Protein AF-A0A455U4N1-F1 (afdb_monomer_lite)

InterPro domains:
  IPR018389 TRAP transporter solute receptor DctP [PF03480] (9-144)
  IPR018389 TRAP transporter solute receptor DctP [PTHR33376] (8-146)
  IPR038404 TRAP transporter solute receptor DctP superfamily [G3DSA:3.40.190.170] (1-160)

Secondary structure (DSSP, 8-state):
--S--SHHHHHHHHHHHHHSEEEEEEEEE-PPPSEEESS---SSSTTTT-EEE--HHHHHHHHHTT-EEE---HHHHHHHHHTTS-SEE--S-HHHHGGGTHHHH-SEEE-S-SS-SSEEEEEEEEHHHHHHS-HHHHHHHHHHHHHHHHHHHHHHHHHHHHHHHHHHHHHHHTT-

Sequence (176 aa):
MDVRRGGVELYEEYRRDVFDVVAFPCAILGTEIFLHSNKRVETLEDFQGLRLRTSGAWSELASRLGASTVVMAGGDIYSALERGVIDAAEWGSPEMNQPTGFQEVAQYVILPGVHQSGGFLECQVNEDTWNELSEDDQDMLRLAGKLSVFETWLASSLLTWMLIRHCLMALTRSSI

pLDDT: mean 88.4, std 15.6, range [35.28, 98.69]

Organism: NCBI:txid115553

Radius of gyration: 19.68 Å; chains: 1; bounding box: 49×38×63 Å

Foldseek 3Di:
DPPPPCPQVVVQVVCCVPPQKGKGFAAKFAFWFQKLFQFDDDDLVSLAQAQEEDDDPVQVVSVVSHYNYDYDDLLCVQVCLQVVVGGIYTDGHPVVCVVSCSVVSGPDGHDDNPVPRMDTDMDIDRNVRLVPDDPVVNVVVNVNRVVNHVVNVVVNVVVVVVVVVVVVVVVVVVPD

Structure (mmCIF, N/CA/C/O backbone):
data_AF-A0A455U4N1-F1
#
_entry.id   AF-A0A455U4N1-F1
#
loop_
_atom_site.group_PDB
_atom_site.id
_atom_site.type_symbol
_atom_site.label_atom_id
_atom_site.label_alt_id
_atom_site.label_comp_id
_atom_site.label_asym_id
_atom_site.label_entity_id
_atom_site.label_seq_id
_atom_site.pdbx_PDB_ins_code
_atom_site.Cartn_x
_atom_site.Cartn_y
_atom_site.Cartn_z
_atom_site.occupancy
_atom_site.B_iso_or_equiv
_atom_site.auth_seq_id
_atom_site.auth_comp_id
_atom_site.auth_asym_id
_atom_site.auth_atom_id
_atom_site.pdbx_PDB_model_num
ATOM 1 N N . MET A 1 1 ? 28.344 -10.662 2.117 1.00 35.28 1 MET A N 1
ATOM 2 C CA . MET A 1 1 ? 26.962 -10.972 1.702 1.00 35.28 1 MET A CA 1
ATOM 3 C C . MET A 1 1 ? 26.501 -9.819 0.841 1.00 35.28 1 MET A C 1
ATOM 5 O O . MET A 1 1 ? 26.383 -8.721 1.365 1.00 35.28 1 MET A O 1
ATOM 9 N N . ASP A 1 2 ? 26.356 -10.045 -0.462 1.00 36.75 2 ASP A N 1
ATOM 10 C CA . ASP A 1 2 ? 25.786 -9.053 -1.371 1.00 36.75 2 ASP A CA 1
ATOM 11 C C . ASP A 1 2 ? 24.287 -8.922 -1.067 1.00 36.75 2 ASP A C 1
ATOM 13 O O . ASP A 1 2 ? 23.560 -9.917 -1.006 1.00 36.75 2 ASP A O 1
ATOM 17 N N . VAL A 1 3 ? 23.857 -7.705 -0.757 1.00 44.94 3 VAL A N 1
ATOM 18 C CA . VAL A 1 3 ? 22.491 -7.375 -0.327 1.00 44.94 3 VAL A CA 1
ATOM 19 C C . VAL A 1 3 ? 21.557 -7.154 -1.526 1.00 44.94 3 VAL A C 1
ATOM 21 O O . VAL A 1 3 ? 20.363 -6.949 -1.338 1.00 44.94 3 VAL A O 1
ATOM 24 N N . ARG A 1 4 ? 22.067 -7.246 -2.763 1.00 54.16 4 ARG A N 1
ATOM 25 C CA . ARG A 1 4 ? 21.291 -7.153 -4.010 1.00 54.16 4 ARG A CA 1
ATOM 26 C C . ARG A 1 4 ? 20.824 -8.541 -4.454 1.00 54.16 4 ARG A C 1
ATOM 28 O O . ARG A 1 4 ? 21.372 -9.134 -5.373 1.00 54.16 4 ARG A O 1
ATOM 35 N N . ARG A 1 5 ? 19.831 -9.111 -3.772 1.00 58.84 5 ARG A N 1
ATOM 36 C CA . ARG A 1 5 ? 19.331 -10.474 -4.056 1.00 58.84 5 ARG A CA 1
ATOM 37 C C . ARG A 1 5 ? 18.374 -10.573 -5.260 1.00 58.84 5 ARG A C 1
ATOM 39 O O . ARG A 1 5 ? 17.453 -11.378 -5.220 1.00 58.84 5 ARG A O 1
ATOM 46 N N . GLY A 1 6 ? 18.565 -9.773 -6.308 1.00 86.00 6 GLY A N 1
ATOM 47 C CA . GLY A 1 6 ? 17.824 -9.943 -7.567 1.00 86.00 6 GLY A CA 1
ATOM 48 C C . GLY A 1 6 ? 16.330 -9.579 -7.524 1.00 86.00 6 GLY A C 1
ATOM 49 O O . GLY A 1 6 ? 15.586 -9.952 -8.421 1.00 86.00 6 GLY A O 1
ATOM 50 N N . GLY A 1 7 ? 15.846 -8.938 -6.452 1.00 88.56 7 GLY A N 1
ATOM 51 C CA . GLY A 1 7 ? 14.406 -8.730 -6.250 1.00 88.56 7 GLY A CA 1
ATOM 52 C C . GLY A 1 7 ? 13.769 -7.778 -7.263 1.00 88.56 7 GLY A C 1
ATOM 53 O O . GLY A 1 7 ? 12.608 -7.962 -7.607 1.00 88.56 7 GLY A O 1
ATOM 54 N N . VAL A 1 8 ? 14.521 -6.789 -7.754 1.00 89.00 8 VAL A N 1
ATOM 55 C CA . VAL A 1 8 ? 14.042 -5.871 -8.801 1.00 89.00 8 VAL A CA 1
ATOM 56 C C . VAL A 1 8 ? 13.955 -6.606 -10.132 1.00 89.00 8 VAL A C 1
ATOM 58 O O . VAL A 1 8 ? 12.979 -6.448 -10.849 1.00 89.00 8 VAL A O 1
ATOM 61 N N . GLU A 1 9 ? 14.945 -7.443 -10.423 1.00 91.25 9 GLU A N 1
ATOM 62 C CA . GLU A 1 9 ? 15.049 -8.225 -11.648 1.00 91.25 9 GLU A CA 1
ATOM 63 C C . GLU A 1 9 ? 13.937 -9.278 -11.725 1.00 91.25 9 GLU A C 1
ATOM 65 O O . GLU A 1 9 ? 13.222 -9.331 -12.717 1.00 91.25 9 GLU A O 1
ATOM 70 N N . LEU A 1 10 ? 13.721 -10.040 -10.645 1.00 93.56 10 LEU A N 1
ATOM 71 C CA . LEU A 1 10 ? 12.623 -11.012 -10.542 1.00 93.56 10 LEU A CA 1
ATOM 72 C C . LEU A 1 10 ? 11.248 -10.344 -10.640 1.00 93.56 10 LEU A C 1
ATOM 74 O O . LEU A 1 10 ? 10.308 -10.916 -11.189 1.00 93.56 10 LEU A O 1
ATOM 78 N N . TYR A 1 11 ? 11.111 -9.147 -10.066 1.00 93.00 11 TYR A N 1
ATOM 79 C CA . TYR A 1 11 ? 9.864 -8.401 -10.144 1.00 93.00 11 TYR A CA 1
ATOM 80 C C . TYR A 1 11 ? 9.610 -7.899 -11.562 1.00 93.00 11 TYR A C 1
ATOM 82 O O . TYR A 1 11 ? 8.513 -8.079 -12.074 1.00 93.00 11 TYR A O 1
ATOM 90 N N . GLU A 1 12 ? 10.615 -7.319 -12.216 1.00 94.81 12 GLU A N 1
ATOM 91 C CA . GLU A 1 12 ? 10.502 -6.880 -13.604 1.00 94.81 12 GLU A CA 1
ATOM 92 C C . GLU A 1 12 ? 10.188 -8.052 -14.542 1.00 94.81 12 GLU A C 1
ATOM 94 O O . GLU A 1 12 ? 9.289 -7.922 -15.365 1.00 94.81 12 GLU A O 1
ATOM 99 N N . GLU A 1 13 ? 10.861 -9.196 -14.378 1.00 95.19 13 GLU A N 1
ATOM 100 C CA . GLU A 1 13 ? 10.581 -10.433 -15.123 1.00 95.19 13 GLU A CA 1
ATOM 101 C C . GLU A 1 13 ? 9.109 -10.839 -14.976 1.00 95.19 13 GLU A C 1
ATOM 103 O O . GLU A 1 13 ? 8.399 -10.960 -15.969 1.00 95.19 13 GLU A O 1
ATOM 108 N N . TYR A 1 14 ? 8.601 -10.915 -13.741 1.00 95.88 14 TYR A N 1
ATOM 109 C CA . TYR A 1 14 ? 7.185 -11.195 -13.490 1.00 95.88 14 TYR A CA 1
ATOM 110 C C . TYR A 1 14 ? 6.244 -10.172 -14.149 1.00 95.88 14 TYR A C 1
ATOM 112 O O . TYR A 1 14 ? 5.179 -10.534 -14.652 1.00 95.88 14 TYR A O 1
ATOM 120 N N . ARG A 1 15 ? 6.594 -8.880 -14.122 1.00 97.00 15 ARG A N 1
ATOM 121 C CA . ARG A 1 15 ? 5.741 -7.818 -14.677 1.00 97.00 15 ARG A CA 1
ATOM 122 C C . ARG A 1 15 ? 5.721 -7.843 -16.206 1.00 97.00 15 ARG A C 1
ATOM 124 O O . ARG A 1 15 ? 4.646 -7.630 -16.765 1.00 97.00 15 ARG A O 1
ATOM 131 N N . ARG A 1 16 ? 6.834 -8.193 -16.854 1.00 97.19 16 ARG A N 1
ATOM 132 C CA . ARG A 1 16 ? 6.885 -8.461 -18.298 1.00 97.19 16 ARG A CA 1
ATOM 133 C C . ARG A 1 16 ? 6.041 -9.683 -18.642 1.00 97.19 16 ARG A C 1
ATOM 135 O O . ARG A 1 16 ? 5.071 -9.557 -19.376 1.00 97.19 16 ARG A O 1
ATOM 142 N N . ASP A 1 17 ? 6.304 -10.817 -17.997 1.00 97.19 17 ASP A N 1
ATOM 143 C CA . ASP A 1 17 ? 5.667 -12.099 -18.322 1.00 97.19 17 ASP A CA 1
ATOM 144 C C . ASP A 1 17 ? 4.141 -12.109 -18.144 1.00 97.19 17 ASP A C 1
ATOM 146 O O . ASP A 1 17 ? 3.432 -12.827 -18.850 1.00 97.19 17 ASP A O 1
ATOM 150 N N . VAL A 1 18 ? 3.624 -11.370 -17.158 1.00 97.44 18 VAL A N 1
ATOM 151 C CA . VAL A 1 18 ? 2.197 -11.416 -16.798 1.00 97.44 18 VAL A CA 1
ATOM 152 C C . VAL A 1 18 ? 1.413 -10.220 -17.335 1.00 97.44 18 VAL A C 1
ATOM 154 O O . VAL A 1 18 ? 0.195 -10.322 -17.497 1.00 97.44 18 VAL A O 1
ATOM 157 N N . PHE A 1 19 ? 2.072 -9.086 -17.580 1.00 97.25 19 PHE A N 1
ATOM 158 C CA . PHE A 1 19 ? 1.386 -7.829 -17.884 1.00 97.25 19 PHE A CA 1
ATOM 159 C C . PHE A 1 19 ? 1.965 -7.054 -19.073 1.00 97.25 19 PHE A C 1
ATOM 161 O O . PHE A 1 19 ? 1.445 -5.975 -19.353 1.00 97.25 19 PHE A O 1
ATOM 168 N N . ASP A 1 20 ? 3.001 -7.558 -19.752 1.00 97.75 20 ASP A N 1
ATOM 169 C CA . ASP A 1 20 ? 3.656 -6.905 -20.897 1.00 97.75 20 ASP A CA 1
ATOM 170 C C . ASP A 1 20 ? 4.146 -5.477 -20.564 1.00 97.75 20 ASP A C 1
ATOM 172 O O . ASP A 1 20 ? 4.028 -4.525 -21.352 1.00 97.75 20 ASP A O 1
ATOM 176 N N . VAL A 1 21 ? 4.655 -5.297 -19.337 1.00 98.00 21 VAL A N 1
ATOM 177 C CA . VAL A 1 21 ? 5.212 -4.024 -18.859 1.00 98.00 21 VAL A CA 1
ATOM 178 C C . VAL A 1 21 ? 6.589 -4.191 -18.237 1.00 98.00 21 VAL A C 1
ATOM 180 O O . VAL A 1 21 ? 6.867 -5.115 -17.476 1.00 98.00 21 VAL A O 1
ATOM 183 N N . VAL A 1 22 ? 7.427 -3.191 -18.478 1.00 97.38 22 VAL A N 1
ATOM 184 C CA . VAL A 1 22 ? 8.668 -2.971 -17.745 1.00 97.38 22 VAL A CA 1
ATOM 185 C C . VAL A 1 22 ? 8.343 -2.237 -16.463 1.00 97.38 22 VAL A C 1
ATOM 187 O O . VAL A 1 22 ? 7.827 -1.119 -16.500 1.00 97.38 22 VAL A O 1
ATOM 190 N N . ALA A 1 23 ? 8.666 -2.854 -15.333 1.00 96.25 23 ALA A N 1
ATOM 191 C CA . ALA A 1 23 ? 8.428 -2.287 -14.019 1.00 96.25 23 ALA A CA 1
ATOM 192 C C . ALA A 1 23 ? 9.731 -2.065 -13.260 1.00 96.25 23 ALA A C 1
ATOM 194 O O . ALA A 1 23 ? 10.590 -2.943 -13.198 1.00 96.25 23 ALA A O 1
ATOM 195 N N . PHE A 1 24 ? 9.861 -0.905 -12.625 1.00 94.12 24 PHE A N 1
ATOM 196 C CA . PHE A 1 24 ? 10.987 -0.613 -11.744 1.00 94.12 24 PHE A CA 1
ATOM 197 C C . PHE A 1 24 ? 10.548 0.223 -10.533 1.00 94.12 24 PHE A C 1
ATOM 199 O O . PHE A 1 24 ? 9.551 0.945 -10.606 1.00 94.12 24 PHE A O 1
ATOM 206 N N . PRO A 1 25 ? 11.282 0.144 -9.405 1.00 92.75 25 PRO A N 1
ATOM 207 C CA . PRO A 1 25 ? 11.014 0.955 -8.221 1.00 92.75 25 PRO A CA 1
ATOM 208 C C . PRO A 1 25 ? 10.927 2.447 -8.545 1.00 92.75 25 PRO A C 1
ATOM 210 O O . PRO A 1 25 ? 11.851 2.984 -9.162 1.00 92.75 25 PRO A O 1
ATOM 213 N N . CYS A 1 26 ? 9.882 3.129 -8.073 1.00 94.31 26 CYS A N 1
ATOM 214 C CA . CYS A 1 26 ? 9.847 4.589 -8.154 1.00 94.31 26 CYS A CA 1
ATOM 215 C C . CYS A 1 26 ? 9.321 5.323 -6.924 1.00 94.31 26 CYS A C 1
ATOM 217 O O . CYS A 1 26 ? 9.567 6.516 -6.810 1.00 94.31 26 CYS A O 1
ATOM 219 N N . ALA A 1 27 ? 8.708 4.648 -5.953 1.00 91.69 27 ALA A N 1
ATOM 220 C CA . ALA A 1 27 ? 8.468 5.258 -4.650 1.00 91.69 27 ALA A CA 1
ATOM 221 C C . ALA A 1 27 ? 8.433 4.219 -3.528 1.00 91.69 27 ALA A C 1
ATOM 223 O O . ALA A 1 27 ? 8.197 3.030 -3.755 1.00 91.69 27 ALA A O 1
ATOM 224 N N . ILE A 1 28 ? 8.666 4.684 -2.304 1.00 90.06 28 ILE A N 1
ATOM 225 C CA . ILE A 1 28 ? 8.421 3.906 -1.095 1.00 90.06 28 ILE A CA 1
ATOM 226 C C . ILE A 1 28 ? 7.586 4.715 -0.105 1.00 90.06 28 ILE A C 1
ATOM 228 O O . ILE A 1 28 ? 7.843 5.893 0.143 1.00 90.06 28 ILE A O 1
ATOM 232 N N . LEU A 1 29 ? 6.572 4.069 0.454 1.00 87.38 29 LEU A N 1
ATOM 233 C CA . LEU A 1 29 ? 5.712 4.603 1.498 1.00 87.38 29 LEU A CA 1
ATOM 234 C C . LEU A 1 29 ? 6.206 4.118 2.861 1.00 87.38 29 LEU A C 1
ATOM 236 O O . LEU A 1 29 ? 6.733 3.006 2.984 1.00 87.38 29 LEU A O 1
ATOM 240 N N . GLY A 1 30 ? 6.011 4.948 3.885 1.00 86.44 30 GLY A N 1
ATOM 241 C CA . GLY A 1 30 ? 6.299 4.571 5.265 1.00 86.44 30 GLY A CA 1
ATOM 242 C C . GLY A 1 30 ? 5.416 3.422 5.755 1.00 86.44 30 GLY A C 1
ATOM 243 O O . GLY A 1 30 ? 4.496 2.972 5.072 1.00 86.44 30 GLY A O 1
ATOM 244 N N . THR A 1 31 ? 5.692 2.954 6.972 1.00 90.06 31 THR A N 1
ATOM 245 C CA . THR A 1 31 ? 4.827 1.989 7.662 1.00 90.06 31 THR A CA 1
ATOM 246 C C . THR A 1 31 ? 3.408 2.537 7.768 1.00 90.06 31 THR A C 1
ATOM 248 O O . THR A 1 31 ? 3.202 3.687 8.166 1.00 90.06 31 THR A O 1
ATOM 251 N N . GLU A 1 32 ? 2.428 1.703 7.444 1.00 92.69 32 GLU A N 1
ATOM 252 C CA . GLU A 1 32 ? 1.029 2.097 7.535 1.00 92.69 32 GLU A CA 1
ATOM 253 C C . GLU A 1 32 ? 0.530 2.216 8.976 1.00 92.69 32 GLU A C 1
ATOM 255 O O . GLU A 1 32 ? 1.112 1.690 9.930 1.00 92.69 32 GLU A O 1
ATOM 260 N N . ILE A 1 33 ? -0.606 2.892 9.138 1.00 94.00 33 ILE A N 1
ATOM 261 C CA . ILE A 1 33 ? -1.429 2.711 10.332 1.00 94.00 33 ILE A CA 1
ATOM 262 C C . ILE A 1 33 ? -2.023 1.304 10.282 1.00 94.00 33 ILE A C 1
ATOM 264 O O . ILE A 1 33 ? -2.599 0.934 9.264 1.00 94.00 33 ILE A O 1
ATOM 268 N N . PHE A 1 34 ? -1.916 0.532 11.371 1.00 95.62 34 PHE A N 1
ATOM 269 C CA . PHE A 1 34 ? -2.487 -0.815 11.395 1.00 95.62 34 PHE A CA 1
ATOM 270 C C . PHE A 1 34 ? -3.999 -0.763 11.251 1.00 95.62 34 PHE A C 1
ATOM 272 O O . PHE A 1 34 ? -4.541 -1.426 10.379 1.00 95.62 34 PHE A O 1
ATOM 279 N N . LEU A 1 35 ? -4.670 0.032 12.092 1.00 97.38 35 LEU A N 1
ATOM 280 C CA . LEU A 1 35 ? -6.120 0.201 12.050 1.00 97.38 35 LEU A CA 1
ATOM 281 C C . LEU A 1 35 ? -6.529 1.607 12.491 1.00 97.38 35 LEU A C 1
ATOM 283 O O . LEU A 1 35 ? -6.093 2.085 13.538 1.00 97.38 35 LEU A O 1
ATOM 287 N N . HIS A 1 36 ? -7.450 2.212 11.750 1.00 98.25 36 HIS A N 1
ATOM 288 C CA . HIS A 1 36 ? -8.449 3.120 12.313 1.00 98.25 36 HIS A CA 1
ATOM 289 C C . HIS A 1 36 ? -9.633 2.267 12.747 1.00 98.25 36 HIS A C 1
ATOM 291 O O . HIS A 1 36 ? -10.197 1.565 11.913 1.00 98.25 36 HIS A O 1
ATOM 297 N N . SER A 1 37 ? -9.987 2.264 14.030 1.00 98.12 37 SER A N 1
ATOM 298 C CA . SER A 1 37 ? -10.967 1.323 14.575 1.00 98.12 37 SER A CA 1
ATOM 299 C C . SER A 1 37 ? -11.916 1.960 15.584 1.00 98.12 37 SER A C 1
ATOM 301 O O . SER A 1 37 ? -11.510 2.758 16.423 1.00 98.12 37 SER A O 1
ATOM 303 N N . ASN A 1 38 ? -13.180 1.544 15.558 1.00 98.25 38 ASN A N 1
ATOM 304 C CA . ASN A 1 38 ? -14.167 1.809 16.610 1.00 98.25 38 ASN A CA 1
ATOM 305 C C . ASN A 1 38 ? -14.203 0.710 17.684 1.00 98.25 38 ASN A C 1
ATOM 307 O O . ASN A 1 38 ? -14.926 0.820 18.672 1.00 98.25 38 ASN A O 1
ATOM 311 N N . LYS A 1 39 ? -13.393 -0.341 17.522 1.00 97.38 39 LYS A N 1
ATOM 312 C CA . LYS A 1 39 ? -13.151 -1.378 18.529 1.00 97.38 39 LYS A CA 1
ATOM 313 C C . LYS A 1 39 ? -11.685 -1.379 18.943 1.00 97.38 39 LYS A C 1
ATOM 315 O O . LYS A 1 39 ? -10.793 -1.207 18.114 1.00 97.38 39 LYS A O 1
ATOM 320 N N . ARG A 1 40 ? -11.419 -1.600 20.225 1.00 95.88 40 ARG A N 1
ATOM 321 C CA . ARG A 1 40 ? -10.052 -1.812 20.704 1.00 95.88 40 ARG A CA 1
ATOM 322 C C . ARG A 1 40 ? -9.542 -3.154 20.171 1.00 95.88 40 ARG A C 1
ATOM 324 O O . ARG A 1 40 ? -10.275 -4.132 20.247 1.00 95.88 40 ARG A O 1
ATOM 331 N N . VAL A 1 41 ? -8.326 -3.177 19.627 1.00 96.12 41 VAL A N 1
ATOM 332 C CA . VAL A 1 41 ? -7.686 -4.391 19.096 1.00 96.12 41 VAL A CA 1
ATOM 333 C C . VAL A 1 41 ? -6.259 -4.453 19.623 1.00 96.12 41 VAL A C 1
ATOM 335 O O . VAL A 1 41 ? -5.414 -3.660 19.213 1.00 96.12 41 VAL A O 1
ATOM 338 N N . GLU A 1 42 ? -5.998 -5.367 20.552 1.00 93.44 42 GLU A N 1
ATOM 339 C CA . GLU A 1 42 ? -4.667 -5.579 21.135 1.00 93.44 42 GLU A CA 1
ATOM 340 C C . GLU A 1 42 ? -4.216 -7.034 21.094 1.00 93.44 42 GLU A C 1
ATOM 342 O O . GLU A 1 42 ? -3.015 -7.302 21.149 1.00 93.44 42 GLU A O 1
ATOM 347 N N . THR A 1 43 ? -5.158 -7.970 20.982 1.00 94.12 43 THR A N 1
ATOM 348 C CA . THR A 1 43 ? -4.866 -9.401 20.890 1.00 94.12 43 THR A CA 1
ATOM 349 C C . THR A 1 43 ? -5.489 -10.025 19.640 1.00 94.12 43 THR A C 1
ATOM 351 O O . THR A 1 43 ? -6.272 -9.399 18.923 1.00 94.12 43 THR A O 1
ATOM 354 N N . LEU A 1 44 ? -5.132 -11.279 19.348 1.00 91.69 44 LEU A N 1
ATOM 355 C CA . LEU A 1 44 ? -5.724 -12.025 18.230 1.00 91.69 44 LEU A CA 1
ATOM 356 C C . LEU A 1 44 ? -7.203 -12.363 18.473 1.00 91.69 44 LEU A C 1
ATOM 358 O O . LEU A 1 44 ? -7.967 -12.535 17.522 1.00 91.69 44 LEU A O 1
ATOM 362 N N . GLU A 1 45 ? -7.622 -12.444 19.735 1.00 96.62 45 GLU A N 1
ATOM 363 C CA . GLU A 1 45 ? -9.016 -12.649 20.120 1.00 96.62 45 GLU A CA 1
ATOM 364 C C . GLU A 1 45 ? -9.884 -11.439 19.747 1.00 96.62 45 GLU A C 1
ATOM 366 O O . GLU A 1 45 ? -10.992 -11.625 19.248 1.00 96.62 45 GLU A O 1
ATOM 371 N N . ASP A 1 46 ? -9.364 -10.214 19.886 1.00 95.81 46 ASP A N 1
ATOM 372 C CA . ASP A 1 46 ? -10.067 -8.988 19.469 1.00 95.81 46 ASP A CA 1
ATOM 373 C C . ASP A 1 46 ? -10.290 -8.922 17.946 1.00 95.81 46 ASP A C 1
ATOM 375 O O . ASP A 1 46 ? -11.152 -8.188 17.456 1.00 95.81 46 ASP A O 1
ATOM 379 N N . PHE A 1 47 ? -9.514 -9.697 17.183 1.00 94.19 47 PHE A N 1
ATOM 380 C CA . PHE A 1 47 ? -9.614 -9.790 15.728 1.00 94.19 47 PHE A CA 1
ATOM 381 C C . PHE A 1 47 ? -10.794 -10.662 15.270 1.00 94.19 47 PHE A C 1
ATOM 383 O O . PHE A 1 47 ? -11.257 -10.532 14.134 1.00 94.19 47 PHE A O 1
ATOM 390 N N . GLN A 1 48 ? -11.311 -11.533 16.145 1.00 97.81 48 GLN A N 1
ATOM 391 C CA . GLN A 1 48 ? -12.380 -12.470 15.803 1.00 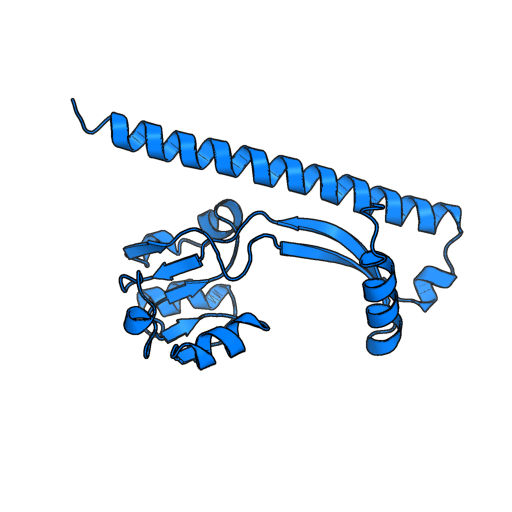97.81 48 GLN A CA 1
ATOM 392 C C . GLN A 1 48 ? -13.687 -11.732 15.491 1.00 97.81 48 GLN A C 1
ATOM 394 O O . GLN A 1 48 ? -14.261 -11.038 16.329 1.00 97.81 48 GLN A O 1
ATOM 399 N N . GLY A 1 49 ? -14.183 -11.894 14.266 1.00 97.50 49 GLY A N 1
ATOM 400 C CA . GLY A 1 49 ? -15.397 -11.240 13.781 1.00 97.50 49 GLY A CA 1
ATOM 401 C C . GLY A 1 49 ? -15.261 -9.729 13.568 1.00 97.50 49 GLY A C 1
ATOM 402 O O . GLY A 1 49 ? -16.267 -9.072 13.292 1.00 97.50 49 GLY A O 1
ATOM 403 N N . LEU A 1 50 ? -14.052 -9.163 13.674 1.00 98.31 50 LEU A N 1
ATOM 404 C CA . LEU A 1 50 ? -13.811 -7.750 13.395 1.00 98.31 50 LEU A CA 1
ATOM 405 C C . LEU A 1 50 ? -14.148 -7.461 11.929 1.00 98.31 50 LEU A C 1
ATOM 407 O O . LEU A 1 50 ? -13.547 -8.046 11.028 1.00 98.31 50 LEU A O 1
ATOM 411 N N . ARG A 1 51 ? -15.104 -6.563 11.671 1.00 98.50 51 ARG A N 1
ATOM 412 C CA . ARG A 1 51 ? -15.465 -6.169 10.302 1.00 98.50 51 ARG A CA 1
ATOM 413 C C . ARG A 1 51 ? -14.410 -5.210 9.769 1.00 98.50 51 ARG A C 1
ATOM 415 O O . ARG A 1 51 ? -14.504 -4.001 9.981 1.00 98.50 51 ARG A O 1
ATOM 422 N N . LEU A 1 52 ? -13.385 -5.770 9.143 1.00 98.38 52 LEU A N 1
ATOM 423 C CA . LEU A 1 52 ? -12.188 -5.054 8.734 1.00 98.38 52 LEU A CA 1
ATOM 424 C C . LEU A 1 52 ? -12.264 -4.694 7.256 1.00 98.38 52 LEU A C 1
ATOM 426 O O . LEU A 1 52 ? -12.226 -5.571 6.394 1.00 98.38 52 LEU A O 1
ATOM 430 N N . ARG A 1 53 ? -12.283 -3.399 6.945 1.00 97.88 53 ARG A N 1
ATOM 431 C CA . ARG A 1 53 ? -11.964 -2.963 5.591 1.00 97.88 53 ARG A CA 1
ATOM 432 C C . ARG A 1 53 ? -10.475 -3.155 5.346 1.00 97.88 53 ARG A C 1
ATOM 434 O O . ARG A 1 53 ? -9.663 -2.526 6.021 1.00 97.88 53 ARG A O 1
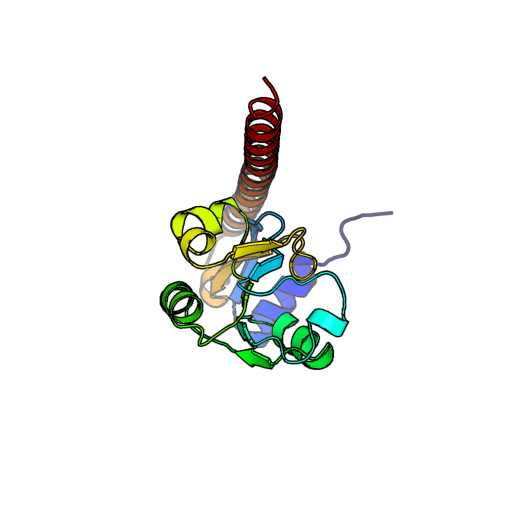ATOM 441 N N . THR A 1 54 ? -10.131 -3.972 4.354 1.00 95.94 54 THR A N 1
ATOM 442 C CA . THR A 1 54 ? -8.739 -4.196 3.950 1.00 95.94 54 THR A CA 1
ATOM 443 C C . THR A 1 54 ? -8.616 -4.654 2.491 1.00 95.94 54 THR A C 1
ATOM 445 O O . THR A 1 54 ? -9.628 -4.866 1.822 1.00 95.94 54 THR A O 1
ATOM 448 N N . SER A 1 55 ? -7.397 -4.772 1.961 1.00 92.50 55 SER A N 1
ATOM 449 C CA . SER A 1 55 ? -7.123 -5.178 0.583 1.00 92.50 55 SER A CA 1
ATOM 450 C C . SER A 1 55 ? -5.873 -6.058 0.431 1.00 92.50 55 SER A C 1
ATOM 452 O O . SER A 1 55 ? -5.117 -6.289 1.374 1.00 92.50 55 SER A O 1
ATOM 454 N N . GLY A 1 56 ? -5.682 -6.597 -0.778 1.00 90.62 56 GLY A N 1
ATOM 455 C CA . GLY A 1 56 ? -4.498 -7.376 -1.145 1.00 90.62 56 GLY A CA 1
ATOM 456 C C . GLY A 1 56 ? -4.333 -8.683 -0.364 1.00 90.62 56 GLY A C 1
ATOM 457 O O . GLY A 1 56 ? -5.295 -9.243 0.167 1.00 90.62 56 GLY A O 1
ATOM 458 N N . ALA A 1 57 ? -3.089 -9.164 -0.288 1.00 92.06 57 ALA A N 1
ATOM 459 C CA . ALA A 1 57 ? -2.734 -10.393 0.426 1.00 92.06 57 ALA A CA 1
ATOM 460 C C . ALA A 1 57 ? -3.084 -10.333 1.924 1.00 92.06 57 ALA A C 1
ATOM 462 O O . ALA A 1 57 ? -3.391 -11.358 2.538 1.00 92.06 57 ALA A O 1
ATOM 463 N N . TRP A 1 58 ? -3.086 -9.131 2.511 1.00 93.69 58 TRP A N 1
ATOM 464 C CA . TRP A 1 58 ? -3.468 -8.953 3.906 1.00 93.69 58 TRP A CA 1
ATOM 465 C C . TRP A 1 58 ? -4.934 -9.305 4.163 1.00 93.69 58 TRP A C 1
ATOM 467 O O . TRP A 1 58 ? -5.225 -9.882 5.202 1.00 93.69 58 TRP A O 1
ATOM 477 N N . SER A 1 59 ? -5.844 -9.071 3.212 1.00 94.94 59 SER A N 1
ATOM 478 C CA . SER A 1 59 ? -7.254 -9.464 3.361 1.00 94.94 59 SER A CA 1
ATOM 479 C C . SER A 1 59 ? -7.424 -10.968 3.598 1.00 94.94 59 SER A C 1
ATOM 481 O O . SER A 1 59 ? -8.198 -11.392 4.458 1.00 94.94 59 SER A O 1
ATOM 483 N N . GLU A 1 60 ? -6.652 -11.793 2.891 1.00 95.31 60 GLU A N 1
ATOM 484 C CA . GLU A 1 60 ? -6.693 -13.242 3.076 1.00 95.31 60 GLU A CA 1
ATOM 485 C C . GLU A 1 60 ? -6.112 -13.653 4.436 1.00 95.31 60 GLU A C 1
ATOM 487 O O . GLU A 1 60 ? -6.712 -14.451 5.160 1.00 95.31 60 GLU A O 1
ATOM 492 N N . LEU A 1 61 ? -4.963 -13.083 4.814 1.00 95.31 61 LEU A N 1
ATOM 493 C CA . LEU A 1 61 ? -4.334 -13.353 6.108 1.00 95.31 61 LEU A CA 1
ATOM 494 C C . LEU A 1 61 ? -5.225 -12.908 7.269 1.00 95.31 61 LEU A C 1
ATOM 496 O O . LEU A 1 61 ? -5.456 -13.683 8.191 1.00 95.31 61 LEU A O 1
ATOM 500 N N . ALA A 1 62 ? -5.782 -11.703 7.200 1.00 96.19 62 ALA A N 1
ATOM 501 C CA . ALA A 1 62 ? -6.688 -11.162 8.199 1.00 96.19 62 ALA A CA 1
ATOM 502 C C . ALA A 1 62 ? -7.947 -12.026 8.356 1.00 96.19 62 ALA A C 1
ATOM 504 O O . ALA A 1 62 ? -8.381 -12.278 9.480 1.00 96.19 62 ALA A O 1
ATOM 505 N N . SER A 1 63 ? -8.494 -12.546 7.252 1.00 96.62 63 SER A N 1
ATOM 506 C CA . SER A 1 63 ? -9.615 -13.487 7.303 1.00 96.62 63 SER A CA 1
ATOM 507 C C . SER A 1 63 ? -9.241 -14.798 8.000 1.00 96.62 63 SER A C 1
ATOM 509 O O . SER A 1 63 ? -9.979 -15.267 8.866 1.00 96.62 63 SER A O 1
ATOM 511 N N . ARG A 1 64 ? -8.055 -15.356 7.716 1.00 96.56 64 ARG A N 1
ATOM 512 C CA . ARG A 1 64 ? -7.529 -16.543 8.422 1.00 96.56 64 ARG A CA 1
ATOM 513 C C . ARG A 1 64 ? -7.269 -16.282 9.908 1.00 96.56 64 ARG A C 1
ATOM 515 O O . ARG A 1 64 ? -7.364 -17.206 10.709 1.00 96.56 64 ARG A O 1
ATOM 522 N N . LEU A 1 65 ? -6.956 -15.038 10.268 1.00 95.75 65 LEU A N 1
ATOM 523 C CA . LEU A 1 65 ? -6.822 -14.579 11.651 1.00 95.75 65 LEU A CA 1
ATOM 524 C C . LEU A 1 65 ? -8.176 -14.299 12.325 1.00 95.75 65 LEU A C 1
ATOM 526 O O . LEU A 1 65 ? -8.190 -13.971 13.506 1.00 95.75 65 LEU A O 1
ATOM 530 N N . GLY A 1 66 ? -9.302 -14.457 11.621 1.00 96.69 66 GLY A N 1
ATOM 531 C CA . GLY A 1 66 ? -10.652 -14.397 12.185 1.00 96.69 66 GLY A CA 1
ATOM 532 C C . GLY A 1 66 ? -11.432 -13.117 11.895 1.00 96.69 66 GLY A C 1
ATOM 533 O O . GLY A 1 66 ? -12.600 -13.038 12.276 1.00 96.69 66 GLY A O 1
ATOM 534 N N . ALA A 1 67 ? -10.850 -12.133 11.205 1.00 97.69 67 ALA A N 1
ATOM 535 C CA . ALA A 1 67 ? -11.587 -10.938 10.805 1.00 97.69 67 ALA A CA 1
ATOM 536 C C . ALA A 1 67 ? -12.590 -11.238 9.679 1.00 97.69 67 ALA A C 1
ATOM 538 O O . ALA A 1 67 ? -12.362 -12.065 8.795 1.00 97.69 67 ALA A O 1
ATOM 539 N N . SER A 1 68 ? -13.696 -10.500 9.668 1.00 97.88 68 SER A N 1
ATOM 540 C CA . SER A 1 68 ? -14.625 -10.454 8.541 1.00 97.88 68 SER A CA 1
ATOM 541 C C . SER A 1 68 ? 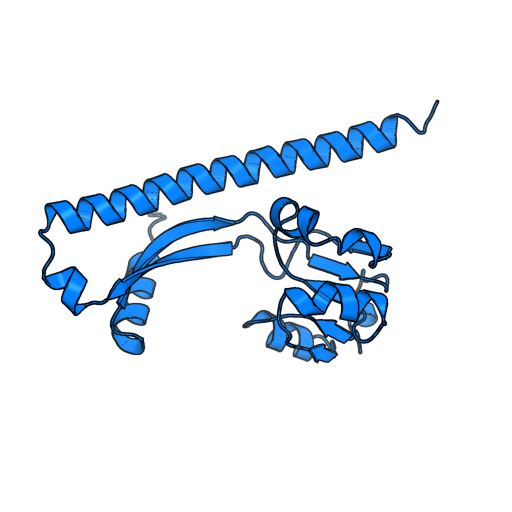-14.173 -9.352 7.586 1.00 97.88 68 SER A C 1
ATOM 543 O O . SER A 1 68 ? -14.526 -8.186 7.778 1.00 97.88 68 SER A O 1
ATOM 545 N N . THR A 1 69 ? -13.375 -9.696 6.576 1.00 97.50 69 THR A N 1
ATOM 546 C CA . THR A 1 69 ? -12.794 -8.695 5.677 1.00 97.50 69 THR A CA 1
ATOM 547 C C . THR A 1 69 ? -13.794 -8.164 4.649 1.00 97.50 69 THR A C 1
ATOM 549 O O . THR A 1 69 ? -14.658 -8.885 4.150 1.00 97.50 69 THR A O 1
ATOM 552 N N . VAL A 1 70 ? -13.693 -6.870 4.342 1.00 95.88 70 VAL A N 1
ATOM 553 C CA . VAL A 1 70 ? -14.532 -6.164 3.364 1.00 95.88 70 VAL A CA 1
ATOM 554 C C . VAL A 1 70 ? -13.635 -5.336 2.448 1.00 95.88 70 VAL A C 1
ATOM 556 O O . VAL A 1 70 ? -12.753 -4.621 2.916 1.00 95.88 70 VAL A O 1
ATOM 559 N N . VAL A 1 71 ? -13.877 -5.393 1.140 1.00 94.19 71 VAL A N 1
ATOM 560 C CA . VAL A 1 71 ? -13.174 -4.559 0.155 1.00 94.19 71 VAL A CA 1
ATOM 561 C C . VAL A 1 71 ? -14.124 -3.468 -0.329 1.00 94.19 71 VAL A C 1
ATOM 563 O O . VAL A 1 71 ? -15.229 -3.758 -0.778 1.00 94.19 71 VAL A O 1
ATOM 566 N N . MET A 1 72 ? -13.693 -2.211 -0.240 1.00 94.88 72 MET A N 1
ATOM 567 C CA . MET A 1 72 ? -14.403 -1.052 -0.793 1.00 94.88 72 MET A CA 1
ATOM 568 C C . MET A 1 72 ? -13.414 0.038 -1.215 1.00 94.88 72 MET A C 1
ATOM 570 O O . MET A 1 72 ? -12.240 0.018 -0.807 1.00 94.88 72 MET A O 1
ATOM 574 N N . ALA A 1 73 ? -13.896 0.976 -2.031 1.00 94.00 73 ALA A N 1
ATOM 575 C CA . ALA A 1 73 ? -13.123 2.116 -2.499 1.00 94.00 73 ALA A CA 1
ATOM 576 C C . ALA A 1 73 ? -12.801 3.082 -1.348 1.00 94.00 73 ALA A C 1
ATOM 578 O O . ALA A 1 73 ? -13.562 3.202 -0.390 1.00 94.00 73 ALA A O 1
ATOM 579 N N . GLY A 1 74 ? -11.679 3.800 -1.463 1.00 92.56 74 GLY A N 1
ATOM 580 C CA . GLY A 1 74 ? -11.197 4.713 -0.419 1.00 92.56 74 GLY A CA 1
ATOM 581 C C . GLY A 1 74 ? -12.210 5.777 0.001 1.00 92.56 74 GLY A C 1
ATOM 582 O O . GLY A 1 74 ? -12.373 6.038 1.189 1.00 92.56 74 GLY A O 1
ATOM 583 N N . GLY A 1 75 ? -12.939 6.334 -0.972 1.00 95.56 75 GLY A N 1
ATOM 584 C CA . GLY A 1 75 ? -13.951 7.367 -0.730 1.00 95.56 75 GLY A CA 1
ATOM 585 C C . GLY A 1 75 ? -15.142 6.900 0.113 1.00 95.56 75 GLY A C 1
ATOM 586 O O . GLY A 1 75 ? -15.791 7.725 0.748 1.00 95.56 75 GLY A O 1
ATOM 587 N N . ASP A 1 76 ? -15.396 5.591 0.178 1.00 97.00 76 ASP A N 1
ATOM 588 C CA . ASP A 1 76 ? -16.530 5.040 0.924 1.00 97.00 76 ASP A CA 1
ATOM 589 C C . ASP A 1 76 ? -16.178 4.739 2.390 1.00 97.00 76 ASP A C 1
ATOM 591 O O . ASP A 1 76 ? -17.076 4.664 3.234 1.00 97.00 76 ASP A O 1
ATOM 595 N N . ILE A 1 77 ? -14.882 4.610 2.716 1.00 98.06 77 ILE A N 1
ATOM 596 C CA . ILE A 1 77 ? -14.394 4.130 4.021 1.00 98.06 77 ILE A CA 1
ATOM 597 C C . ILE A 1 77 ? -14.860 5.029 5.167 1.00 98.06 77 ILE A C 1
ATOM 599 O O . ILE A 1 77 ? -15.350 4.509 6.168 1.00 98.06 77 ILE A O 1
ATOM 603 N N . TYR A 1 78 ? -14.752 6.356 5.024 1.00 98.19 78 TYR A N 1
ATOM 604 C CA . TYR A 1 78 ? -15.164 7.298 6.075 1.00 98.19 78 TYR A CA 1
ATOM 605 C C . TYR A 1 78 ? -16.630 7.072 6.448 1.00 98.19 78 TYR A C 1
ATOM 607 O O . TYR A 1 78 ? -16.959 6.828 7.606 1.00 98.19 78 TYR A O 1
ATOM 615 N N . SER A 1 79 ? -17.510 7.065 5.442 1.00 98.12 79 SER A N 1
ATOM 616 C CA . SER A 1 79 ? -18.944 6.868 5.657 1.00 98.12 79 SER A CA 1
ATOM 617 C C . SER A 1 79 ? -19.269 5.473 6.202 1.00 98.12 79 SER A C 1
ATOM 619 O O . SER A 1 79 ? -20.211 5.311 6.975 1.00 98.12 79 SER A O 1
ATOM 621 N N . ALA A 1 80 ? -18.486 4.456 5.829 1.00 98.38 80 ALA A N 1
ATOM 622 C CA . ALA A 1 80 ? -18.659 3.093 6.309 1.00 98.38 80 ALA A CA 1
ATOM 623 C C . ALA A 1 80 ? -18.246 2.941 7.783 1.00 98.38 80 ALA A C 1
ATOM 625 O O . ALA A 1 80 ? -18.927 2.221 8.518 1.00 98.38 80 ALA A O 1
ATOM 626 N N . LEU A 1 81 ? -17.181 3.625 8.220 1.00 98.50 81 LEU A N 1
ATOM 627 C CA . LEU A 1 81 ? -16.789 3.725 9.631 1.00 98.50 81 LEU A CA 1
ATOM 628 C C . LEU A 1 81 ? -17.839 4.501 10.431 1.00 98.50 81 LEU A C 1
ATOM 630 O O . LEU A 1 81 ? -18.335 3.991 11.434 1.00 98.50 81 LEU A O 1
ATOM 634 N N . GLU A 1 82 ? -18.234 5.683 9.949 1.00 98.31 82 GLU A N 1
ATOM 635 C CA . GLU A 1 82 ? -19.214 6.564 10.598 1.00 98.31 82 GLU A CA 1
ATOM 636 C C . GLU A 1 82 ? -20.558 5.859 10.831 1.00 98.31 82 GLU A C 1
ATOM 638 O O . GLU A 1 82 ? -21.146 5.937 11.909 1.00 98.31 82 GLU A O 1
ATOM 643 N N . ARG A 1 83 ? -21.041 5.120 9.826 1.00 97.88 83 ARG A N 1
ATOM 644 C CA . ARG A 1 83 ? -22.315 4.384 9.891 1.00 97.88 83 ARG A CA 1
ATOM 645 C C . ARG A 1 83 ? -22.193 3.026 10.580 1.00 97.88 83 ARG A C 1
ATOM 647 O O . ARG A 1 83 ? -23.189 2.311 10.683 1.00 97.88 83 ARG A O 1
ATOM 654 N N . GLY A 1 84 ? -20.991 2.635 11.000 1.00 97.25 84 GLY A N 1
ATOM 655 C CA . GLY A 1 84 ? -20.731 1.341 11.621 1.00 97.25 84 GLY A CA 1
ATOM 656 C C . GLY A 1 84 ? -20.991 0.149 10.696 1.00 97.25 84 GLY A C 1
ATOM 657 O O . GLY A 1 84 ? -21.336 -0.928 11.183 1.00 97.25 84 GLY A O 1
ATOM 658 N N . VAL A 1 85 ? -20.849 0.315 9.376 1.00 98.12 85 VAL A N 1
ATOM 659 C CA . VAL A 1 85 ? -20.867 -0.790 8.395 1.00 98.12 85 VAL A CA 1
ATOM 660 C C . VAL A 1 85 ? -19.625 -1.667 8.574 1.00 98.12 85 VAL A C 1
ATOM 662 O O . VAL A 1 85 ? -19.723 -2.895 8.533 1.00 98.12 85 VAL A O 1
ATOM 665 N N . ILE A 1 86 ? -18.486 -1.031 8.844 1.00 98.69 86 ILE A N 1
ATOM 666 C CA . ILE A 1 86 ? -17.217 -1.658 9.221 1.00 98.69 86 ILE A CA 1
ATOM 667 C C . ILE A 1 86 ? -16.813 -1.202 10.624 1.00 98.69 86 ILE A C 1
ATOM 669 O O . ILE A 1 86 ? -17.193 -0.121 11.070 1.00 98.69 86 ILE A O 1
ATOM 673 N N . ASP A 1 87 ? -16.069 -2.049 11.329 1.00 98.62 87 ASP A N 1
ATOM 674 C CA . ASP A 1 87 ? -15.540 -1.741 12.660 1.00 98.62 87 ASP A CA 1
ATOM 675 C C . ASP A 1 87 ? -14.180 -1.048 12.578 1.00 98.62 87 ASP A C 1
ATOM 677 O O . ASP A 1 87 ? -13.861 -0.218 13.428 1.00 98.62 87 ASP A O 1
ATOM 681 N N . ALA A 1 88 ? -13.381 -1.416 11.573 1.00 98.38 88 ALA A N 1
ATOM 682 C CA . ALA A 1 88 ? -12.025 -0.932 11.399 1.00 98.38 88 ALA A CA 1
ATOM 683 C C . ALA A 1 88 ? -11.632 -0.849 9.920 1.00 98.38 88 ALA A C 1
ATOM 685 O O . ALA A 1 88 ? -12.206 -1.542 9.076 1.00 98.38 88 ALA A O 1
ATOM 686 N N . ALA A 1 89 ? -10.629 -0.030 9.617 1.00 98.00 89 ALA A N 1
ATOM 687 C CA . ALA A 1 89 ? -10.045 0.105 8.292 1.00 98.00 89 ALA A CA 1
ATOM 688 C C . ALA A 1 89 ? -8.523 0.273 8.360 1.00 98.00 89 ALA A C 1
ATOM 690 O O . ALA A 1 89 ? -8.008 1.013 9.200 1.00 98.00 89 ALA A O 1
ATOM 691 N N . GLU A 1 90 ? -7.830 -0.364 7.421 1.00 94.44 90 GLU A N 1
ATOM 692 C CA . 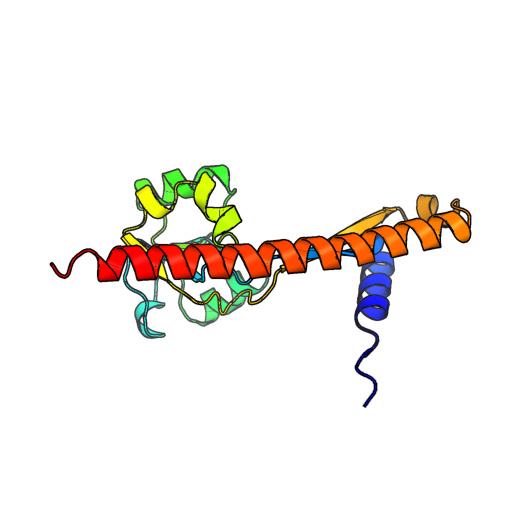GLU A 1 90 ? -6.468 0.000 7.018 1.00 94.44 90 GLU A CA 1
ATOM 693 C C . GLU A 1 90 ? -6.498 0.745 5.669 1.00 94.44 90 GLU A C 1
ATOM 695 O O . GLU A 1 90 ? -7.464 0.602 4.898 1.00 94.44 90 GLU A O 1
ATOM 700 N N . TRP A 1 91 ? -5.492 1.596 5.422 1.00 93.06 91 TRP A N 1
ATOM 701 C CA . TRP A 1 91 ? -5.423 2.411 4.202 1.00 93.06 91 TRP A CA 1
ATOM 702 C C . TRP A 1 91 ? -4.010 2.812 3.768 1.00 93.06 91 TRP A C 1
ATOM 704 O O . TRP A 1 91 ? -3.693 2.711 2.589 1.00 93.06 91 TRP A O 1
ATOM 714 N N . GLY A 1 92 ? -3.215 3.366 4.682 1.00 91.62 92 GLY A N 1
ATOM 715 C CA . GLY A 1 92 ? -1.983 4.065 4.331 1.00 91.62 92 GLY A CA 1
ATOM 716 C C . GLY A 1 92 ? -1.160 4.487 5.540 1.00 91.62 92 GLY A C 1
ATOM 717 O O . GLY A 1 92 ? -1.518 4.235 6.700 1.00 91.62 92 GLY A O 1
ATOM 718 N N . SER A 1 93 ? -0.048 5.161 5.264 1.00 89.56 93 SER A N 1
ATOM 719 C CA . SER A 1 93 ? 0.804 5.801 6.266 1.00 89.56 93 SER A CA 1
ATOM 720 C C . SER A 1 93 ? 0.090 6.968 6.970 1.00 89.56 93 SER A C 1
ATOM 722 O O . SER A 1 93 ? -0.926 7.473 6.477 1.00 89.56 93 SER A O 1
ATOM 724 N N . PRO A 1 94 ? 0.570 7.417 8.147 1.00 88.56 94 PRO A N 1
ATOM 725 C CA . PRO A 1 94 ? -0.066 8.504 8.890 1.00 88.56 94 PRO A CA 1
ATOM 726 C C . PRO A 1 94 ? -0.309 9.775 8.065 1.00 88.56 94 PRO A C 1
ATOM 728 O O . PRO A 1 94 ? -1.379 10.374 8.165 1.00 88.56 94 PRO A O 1
ATOM 731 N N . GLU A 1 95 ? 0.644 10.161 7.217 1.00 85.69 95 GLU A N 1
ATOM 732 C CA . GLU A 1 95 ? 0.537 11.323 6.336 1.00 85.69 95 GLU A CA 1
ATOM 733 C C . GLU A 1 95 ? -0.514 11.145 5.234 1.00 85.69 95 GLU A C 1
ATOM 735 O O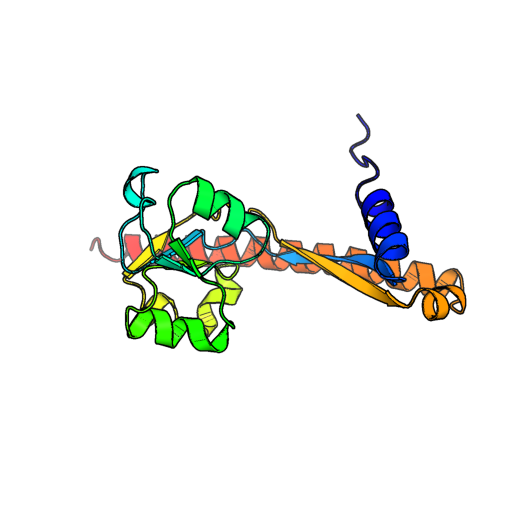 . GLU A 1 95 ? -1.209 12.102 4.895 1.00 85.69 95 GLU A O 1
ATOM 740 N N . MET A 1 96 ? -0.687 9.925 4.719 1.00 87.75 96 MET A N 1
ATOM 741 C CA . MET A 1 96 ? -1.734 9.613 3.743 1.00 87.75 96 MET A CA 1
ATOM 742 C C . MET A 1 96 ? -3.116 9.574 4.390 1.00 87.75 96 MET A C 1
ATOM 744 O O . MET A 1 96 ? -4.101 9.969 3.769 1.00 87.75 96 MET A O 1
ATOM 748 N N . ASN A 1 97 ? -3.195 9.113 5.639 1.00 92.62 97 ASN A N 1
ATOM 749 C CA . ASN A 1 97 ? -4.459 8.960 6.348 1.00 92.62 97 ASN A CA 1
ATOM 750 C C . ASN A 1 97 ? -4.984 10.281 6.911 1.00 92.62 97 ASN A C 1
ATOM 752 O O . ASN A 1 97 ? -6.194 10.454 6.985 1.00 92.62 97 ASN A O 1
ATOM 756 N N . GLN A 1 98 ? -4.124 11.233 7.276 1.00 90.94 98 GLN A N 1
ATOM 757 C CA . GLN A 1 98 ? -4.561 12.517 7.834 1.00 90.94 98 GLN A CA 1
ATOM 758 C C . GLN A 1 98 ? -5.666 13.222 7.011 1.00 90.94 98 GLN A C 1
ATOM 760 O O . GLN A 1 98 ? -6.694 13.566 7.604 1.00 90.94 98 GLN A O 1
ATOM 765 N N . PRO A 1 99 ? -5.535 13.413 5.680 1.00 93.62 99 PRO A N 1
ATOM 766 C CA . PRO A 1 99 ? -6.568 14.075 4.879 1.00 93.62 99 PRO A CA 1
ATOM 767 C C . PRO A 1 99 ? -7.842 13.240 4.674 1.00 93.62 99 PRO A C 1
ATOM 769 O O . PRO A 1 99 ? -8.833 13.775 4.188 1.00 93.62 99 PRO A O 1
ATOM 772 N N . THR A 1 100 ? -7.841 11.948 5.020 1.00 95.44 100 THR A N 1
ATOM 773 C CA . THR A 1 100 ? -9.025 11.081 4.864 1.00 95.44 100 THR A CA 1
ATOM 774 C C . THR A 1 100 ? -10.103 11.346 5.911 1.00 95.44 100 THR A C 1
ATOM 776 O O . THR A 1 100 ? -11.257 10.983 5.701 1.00 95.44 100 THR A O 1
ATOM 779 N N . GLY A 1 101 ? -9.730 11.937 7.050 1.00 95.88 101 GLY A N 1
ATOM 780 C CA . GLY A 1 101 ? -10.644 12.185 8.162 1.00 95.88 101 GLY A CA 1
ATOM 781 C C . GLY A 1 101 ? -10.985 10.948 8.999 1.00 95.88 101 GLY A C 1
ATOM 782 O O . GLY A 1 101 ? -11.782 11.068 9.920 1.00 95.88 101 GLY A O 1
ATOM 783 N N . PHE A 1 102 ? -10.409 9.763 8.751 1.00 97.75 102 PHE A N 1
ATOM 784 C CA . PHE A 1 102 ? -10.782 8.544 9.496 1.00 97.75 102 PHE A CA 1
ATOM 785 C C . PHE A 1 102 ? -10.649 8.696 11.016 1.00 97.75 102 PHE A C 1
ATOM 787 O O . PHE A 1 102 ? -11.487 8.186 11.753 1.00 97.75 102 PHE A O 1
ATOM 794 N N . GLN A 1 103 ? -9.672 9.476 11.482 1.00 95.31 103 GLN A N 1
ATOM 795 C CA . GLN A 1 103 ? -9.484 9.828 12.892 1.00 95.31 103 GLN A CA 1
ATOM 796 C C . GLN A 1 103 ? -10.666 10.579 13.538 1.00 95.31 103 GLN A C 1
ATOM 798 O O . GLN A 1 103 ? -10.716 10.695 14.758 1.00 95.31 103 GLN A O 1
ATOM 803 N N . GLU A 1 104 ? -11.588 11.128 12.748 1.00 96.81 104 GLU A N 1
ATOM 804 C CA . GLU A 1 104 ? -12.785 11.826 13.236 1.00 96.81 104 GLU A CA 1
ATOM 805 C C . GLU A 1 104 ? -13.935 10.857 13.536 1.00 96.81 104 GLU A C 1
ATOM 807 O O . GLU A 1 104 ? -14.796 11.156 14.360 1.00 96.81 104 GLU A O 1
ATOM 812 N N . VAL A 1 105 ? -13.942 9.694 12.874 1.00 97.81 105 VAL A N 1
ATOM 813 C CA . VAL A 1 105 ? -15.025 8.692 12.924 1.00 97.81 105 VAL A CA 1
ATOM 814 C C . VAL A 1 105 ? -14.571 7.332 13.457 1.00 97.81 105 VAL A C 1
ATOM 816 O O . VAL A 1 105 ? -15.382 6.413 13.575 1.00 97.81 105 VAL A O 1
ATOM 819 N N . ALA A 1 106 ? -13.286 7.200 13.787 1.00 97.81 106 ALA A N 1
ATOM 820 C CA . ALA A 1 106 ? -12.690 6.044 14.434 1.00 97.81 106 ALA A CA 1
ATOM 821 C C . ALA A 1 106 ? -12.112 6.432 15.799 1.00 97.81 106 ALA A C 1
ATOM 823 O O . ALA A 1 106 ? -11.289 7.339 15.908 1.00 97.81 106 ALA A O 1
ATOM 824 N N . GLN A 1 107 ? -12.511 5.715 16.848 1.00 97.06 107 GLN A N 1
ATOM 825 C CA . GLN A 1 107 ? -12.076 5.997 18.219 1.00 97.06 107 GLN A CA 1
ATOM 826 C C . GLN A 1 107 ? -10.590 5.681 18.481 1.00 97.06 107 GLN A C 1
ATOM 828 O O . GLN A 1 107 ? -9.967 6.292 19.351 1.00 97.06 107 GLN A O 1
ATOM 833 N N . TYR A 1 108 ? -10.024 4.712 17.766 1.00 97.56 108 TYR A N 1
ATOM 834 C CA . TYR A 1 108 ? -8.679 4.197 17.994 1.00 97.56 108 TYR A CA 1
ATOM 835 C C . TYR A 1 108 ? -7.839 4.265 16.723 1.00 97.56 108 TYR A C 1
ATOM 837 O O . TYR A 1 108 ? -8.268 3.826 15.658 1.00 97.56 108 TYR A O 1
ATOM 845 N N . VAL A 1 109 ? -6.601 4.731 16.877 1.00 96.69 109 VAL A N 1
ATOM 846 C CA . VAL A 1 109 ? -5.530 4.579 15.889 1.00 96.69 109 VAL A CA 1
ATOM 847 C C . VAL A 1 109 ? -4.538 3.565 16.445 1.00 96.69 109 VAL A C 1
ATOM 849 O O . VAL A 1 109 ? -3.917 3.807 17.480 1.00 96.69 109 VAL A O 1
ATOM 852 N N . ILE A 1 110 ? -4.415 2.418 15.785 1.00 95.38 110 ILE A N 1
ATOM 853 C CA . ILE A 1 110 ? -3.619 1.278 16.247 1.00 95.38 110 ILE A CA 1
ATOM 854 C C . ILE A 1 110 ? -2.351 1.186 15.397 1.00 95.38 110 ILE A C 1
ATOM 856 O O . ILE A 1 110 ? -2.395 1.290 14.171 1.00 95.38 110 ILE A O 1
ATOM 860 N N . LEU A 1 111 ? -1.208 1.032 16.064 1.00 93.31 111 LEU A N 1
ATOM 861 C CA . LEU A 1 111 ? 0.137 1.065 15.488 1.00 93.31 111 LEU A CA 1
ATOM 862 C C . LEU A 1 111 ? 1.017 -0.028 16.120 1.00 93.31 111 LEU A C 1
ATOM 864 O O . LEU A 1 111 ? 0.766 -0.397 17.269 1.00 93.31 111 LEU A O 1
ATOM 868 N N . PRO A 1 112 ? 2.090 -0.482 15.442 1.00 90.38 112 PRO A N 1
ATOM 869 C CA . PRO A 1 112 ? 2.481 -0.159 14.062 1.00 90.38 112 PRO A CA 1
ATOM 870 C C . PRO A 1 112 ? 1.716 -1.005 13.030 1.00 90.38 112 PRO A C 1
ATOM 872 O O . PRO A 1 112 ? 1.220 -2.074 13.373 1.00 90.38 112 PRO A O 1
ATOM 875 N N . GLY A 1 113 ? 1.660 -0.568 11.766 1.00 91.69 113 GLY A N 1
ATOM 876 C CA . GLY A 1 113 ? 1.126 -1.352 10.644 1.00 91.69 113 GLY A CA 1
ATOM 877 C C . GLY A 1 113 ? 1.937 -2.614 10.372 1.00 91.69 113 GLY A C 1
ATOM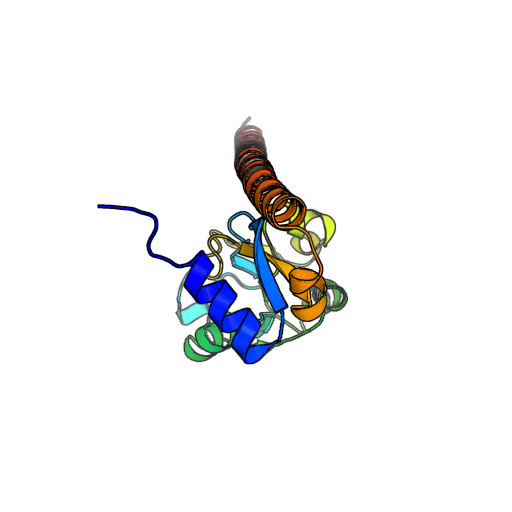 878 O O . GLY A 1 113 ? 2.856 -2.614 9.556 1.00 91.69 113 GLY A O 1
ATOM 879 N N . VAL A 1 114 ? 1.607 -3.703 11.070 1.00 90.19 114 VAL A N 1
ATOM 880 C CA . VAL A 1 114 ? 2.285 -5.001 10.918 1.00 90.19 114 VAL A CA 1
ATOM 881 C C . VAL A 1 114 ? 1.995 -5.668 9.575 1.00 90.19 114 VAL A C 1
ATOM 883 O O . VAL A 1 114 ? 2.764 -6.519 9.138 1.00 90.19 114 VAL A O 1
ATOM 886 N N . HIS A 1 115 ? 0.897 -5.284 8.922 1.00 92.19 115 HIS A N 1
ATOM 887 C CA . HIS A 1 115 ? 0.490 -5.808 7.622 1.00 92.19 115 HIS A CA 1
ATOM 888 C C . HIS A 1 115 ? 1.279 -5.204 6.465 1.00 92.19 115 HIS A C 1
ATOM 890 O O . HIS A 1 115 ? 1.548 -5.897 5.487 1.00 92.19 115 HIS A O 1
ATOM 896 N N . GLN A 1 116 ? 1.666 -3.934 6.591 1.00 91.12 116 GLN A N 1
ATOM 897 C CA . GLN A 1 116 ? 2.410 -3.202 5.576 1.00 91.12 116 GLN A CA 1
ATOM 898 C C . GLN A 1 116 ? 3.441 -2.285 6.246 1.00 91.12 116 GLN A C 1
ATOM 900 O O . GLN A 1 116 ? 3.204 -1.109 6.528 1.00 91.12 116 GLN A O 1
ATOM 905 N N . SER A 1 117 ? 4.619 -2.854 6.511 1.00 85.56 117 SER A N 1
ATOM 906 C CA . SER A 1 117 ? 5.738 -2.162 7.165 1.00 85.56 117 SER A CA 1
ATOM 907 C C . SER A 1 117 ? 6.471 -1.172 6.248 1.00 85.56 117 SER A C 1
ATOM 909 O O . SER A 1 117 ? 7.218 -0.322 6.734 1.00 85.56 117 SER A O 1
ATOM 911 N N . GLY A 1 118 ? 6.205 -1.236 4.945 1.00 84.31 118 GLY A N 1
ATOM 912 C CA . GLY A 1 118 ? 6.618 -0.277 3.929 1.00 84.31 118 GLY A CA 1
ATOM 913 C C . GLY A 1 118 ? 5.901 -0.586 2.617 1.00 84.31 118 GLY A C 1
ATOM 914 O O . GLY A 1 118 ? 5.777 -1.752 2.243 1.00 84.31 118 GLY A O 1
ATOM 915 N N . GLY A 1 119 ? 5.402 0.445 1.939 1.00 83.94 119 GLY A N 1
ATOM 916 C CA . GLY A 1 119 ? 4.699 0.288 0.665 1.00 83.94 119 GLY A CA 1
ATOM 917 C C . GLY A 1 119 ? 5.656 0.477 -0.501 1.00 83.94 119 GLY A C 1
ATOM 918 O O . GLY A 1 119 ? 6.165 1.574 -0.695 1.00 83.94 119 GLY A O 1
ATOM 919 N N . PHE A 1 120 ? 5.919 -0.567 -1.279 1.00 87.00 120 PHE A N 1
ATOM 920 C CA . PHE A 1 120 ? 6.703 -0.446 -2.507 1.00 87.00 120 PHE A CA 1
ATOM 921 C C . PHE A 1 120 ? 5.800 -0.018 -3.666 1.00 87.00 120 PHE A C 1
ATOM 923 O O . PHE A 1 120 ? 4.804 -0.685 -3.942 1.00 87.00 120 PHE A O 1
ATOM 930 N N . LEU A 1 121 ? 6.159 1.067 -4.350 1.00 91.12 121 LEU A N 1
ATOM 931 C CA . LEU A 1 121 ? 5.471 1.537 -5.546 1.00 91.12 121 LEU A CA 1
ATOM 932 C C . LEU A 1 121 ? 6.402 1.466 -6.755 1.00 91.12 121 LEU A C 1
ATOM 934 O O . LEU A 1 121 ? 7.583 1.829 -6.706 1.00 91.12 121 LEU A O 1
ATOM 938 N N . GLU A 1 122 ? 5.831 1.015 -7.860 1.00 94.12 122 GLU A N 1
ATOM 939 C CA . GLU A 1 122 ? 6.513 0.830 -9.132 1.00 94.12 122 GLU A CA 1
ATOM 940 C C . GLU A 1 122 ? 6.087 1.884 -10.150 1.00 94.12 122 GLU A C 1
ATOM 942 O O . GLU A 1 122 ? 4.962 2.389 -10.134 1.00 94.12 122 GLU A O 1
ATOM 947 N N . CYS A 1 123 ? 6.987 2.149 -11.085 1.00 95.81 123 CYS A N 1
ATOM 948 C CA . CYS A 1 123 ? 6.675 2.818 -12.329 1.00 95.81 123 CYS A CA 1
ATOM 949 C C . CYS A 1 123 ? 6.659 1.763 -13.425 1.00 95.81 123 CYS A C 1
ATOM 951 O O . CYS A 1 123 ? 7.485 0.851 -13.423 1.00 95.81 123 CYS A O 1
ATOM 953 N N . GLN A 1 124 ? 5.690 1.883 -14.326 1.00 96.75 124 GLN A N 1
ATOM 954 C CA . GLN A 1 124 ? 5.422 0.901 -15.366 1.00 96.75 124 GLN A CA 1
ATOM 955 C C . GLN A 1 124 ? 5.470 1.586 -16.722 1.00 96.75 124 GLN A C 1
ATOM 957 O O . GLN A 1 124 ? 4.901 2.665 -16.901 1.00 96.75 124 GLN A O 1
ATOM 962 N N . VAL A 1 125 ? 6.122 0.937 -17.676 1.00 97.56 125 VAL A N 1
ATOM 963 C CA . VAL A 1 125 ? 6.142 1.342 -19.079 1.00 97.56 125 VAL A CA 1
ATOM 964 C C . VAL A 1 125 ? 5.737 0.130 -19.901 1.00 97.56 125 VAL A C 1
ATOM 966 O O . VAL A 1 125 ? 6.218 -0.968 -19.641 1.00 97.56 125 VAL A O 1
ATOM 969 N N . ASN A 1 126 ? 4.842 0.310 -20.872 1.00 98.00 126 ASN A N 1
ATOM 970 C CA . ASN A 1 126 ? 4.517 -0.755 -21.818 1.00 98.00 126 ASN A CA 1
ATOM 971 C C . ASN A 1 126 ? 5.801 -1.289 -22.477 1.00 98.00 126 ASN A C 1
ATOM 973 O O . ASN A 1 126 ? 6.689 -0.508 -22.820 1.00 98.00 126 ASN A O 1
ATOM 977 N N . GLU A 1 127 ? 5.901 -2.606 -22.630 1.00 97.44 127 GLU A N 1
ATOM 978 C CA . GLU A 1 127 ? 7.133 -3.255 -23.077 1.00 97.44 127 GLU A CA 1
ATOM 979 C C . GLU A 1 127 ? 7.555 -2.859 -24.496 1.00 97.44 127 GLU A C 1
ATOM 981 O O . GLU A 1 127 ? 8.726 -2.543 -24.709 1.00 97.44 127 GLU A O 1
ATOM 986 N N . ASP A 1 128 ? 6.616 -2.776 -25.439 1.00 97.88 128 ASP A N 1
ATOM 987 C CA . ASP A 1 128 ? 6.916 -2.331 -26.805 1.00 97.88 128 ASP A CA 1
ATOM 988 C C . ASP A 1 128 ? 7.455 -0.898 -26.799 1.00 97.88 128 ASP A C 1
ATOM 990 O O . ASP A 1 128 ? 8.508 -0.618 -27.369 1.00 97.88 128 ASP A O 1
ATOM 994 N N . THR A 1 129 ? 6.784 -0.011 -26.057 1.00 98.06 129 THR A N 1
ATOM 995 C CA . THR A 1 129 ? 7.222 1.383 -25.894 1.00 98.06 129 THR A CA 1
ATOM 996 C C . THR A 1 129 ? 8.615 1.458 -25.276 1.00 98.06 129 THR A C 1
ATOM 998 O O . THR A 1 129 ? 9.438 2.257 -25.709 1.00 98.06 129 THR A O 1
ATOM 1001 N N . TRP A 1 130 ? 8.905 0.627 -24.273 1.00 97.88 130 TRP A N 1
ATOM 1002 C CA . TRP A 1 130 ? 10.224 0.575 -23.648 1.00 97.88 130 TRP A CA 1
ATOM 1003 C C . TRP A 1 130 ? 11.311 0.171 -24.646 1.00 97.88 130 TRP A C 1
ATOM 1005 O O . TRP A 1 130 ? 12.375 0.785 -24.675 1.00 97.88 130 TRP A O 1
ATOM 1015 N N . ASN A 1 131 ? 11.035 -0.828 -25.484 1.00 97.44 131 ASN A N 1
ATOM 1016 C CA . ASN A 1 131 ? 11.978 -1.346 -26.473 1.00 97.44 131 ASN A CA 1
ATOM 1017 C C . ASN A 1 131 ? 12.257 -0.359 -27.622 1.00 97.44 131 ASN A C 1
ATOM 1019 O O . ASN A 1 131 ? 13.284 -0.480 -28.288 1.00 97.44 131 ASN A O 1
ATOM 1023 N N . GLU A 1 132 ? 11.377 0.621 -27.844 1.00 98.19 132 GLU A N 1
ATOM 1024 C CA . GLU A 1 132 ? 11.595 1.727 -28.787 1.00 98.19 132 GLU A CA 1
ATOM 1025 C C . GLU A 1 132 ? 12.501 2.838 -28.226 1.00 98.19 132 GLU A C 1
ATOM 1027 O O . GLU A 1 132 ? 13.050 3.631 -28.997 1.00 98.19 132 GLU A O 1
ATOM 1032 N N . LEU A 1 133 ? 12.670 2.913 -26.900 1.00 97.94 133 LEU A N 1
ATOM 1033 C CA . LEU A 1 133 ? 13.538 3.900 -26.259 1.00 97.94 133 LEU A CA 1
ATOM 1034 C C . LEU A 1 133 ? 15.017 3.584 -26.497 1.00 97.94 133 LEU A C 1
ATOM 1036 O O . LEU A 1 133 ? 15.428 2.425 -26.570 1.00 97.94 133 LEU A O 1
ATOM 1040 N N . SER A 1 134 ? 15.835 4.637 -26.548 1.00 98.38 134 SER A N 1
ATOM 1041 C CA . SER A 1 134 ? 17.288 4.481 -26.525 1.00 98.38 134 SER A CA 1
ATOM 1042 C C . SER A 1 134 ? 17.752 3.904 -25.182 1.00 98.38 134 SER A C 1
ATOM 1044 O O . SER A 1 134 ? 17.090 4.084 -24.159 1.00 98.38 134 SER A O 1
ATOM 1046 N N . GLU A 1 135 ? 18.907 3.235 -25.167 1.00 97.56 135 GLU A N 1
ATOM 1047 C CA . GLU A 1 135 ? 19.514 2.731 -23.924 1.00 97.56 135 GLU A CA 1
ATOM 1048 C C . GLU A 1 135 ? 19.713 3.868 -22.903 1.00 97.56 135 GLU A C 1
ATOM 1050 O O . GLU A 1 135 ? 19.378 3.710 -21.731 1.00 97.56 135 GLU A O 1
ATOM 1055 N N . ASP A 1 136 ? 20.127 5.052 -23.371 1.00 98.00 136 ASP A N 1
ATOM 1056 C CA . ASP A 1 136 ? 20.279 6.249 -22.536 1.00 98.00 136 ASP A CA 1
ATOM 1057 C C . ASP A 1 136 ? 18.948 6.683 -21.889 1.00 98.00 136 ASP A C 1
ATOM 1059 O O . ASP A 1 136 ? 18.909 7.004 -20.699 1.00 98.00 136 ASP A O 1
ATOM 1063 N N . ASP A 1 137 ? 17.837 6.675 -22.635 1.00 98.00 137 ASP A N 1
ATOM 1064 C CA . ASP A 1 137 ? 16.517 7.037 -22.098 1.00 98.00 137 ASP A CA 1
ATOM 1065 C C . ASP A 1 137 ? 16.015 6.001 -21.083 1.00 98.00 137 ASP A C 1
ATOM 1067 O O . ASP A 1 137 ? 15.478 6.360 -20.029 1.00 98.00 137 ASP A O 1
ATOM 1071 N N . GLN A 1 138 ? 16.218 4.712 -21.373 1.00 97.81 138 GLN A N 1
ATOM 1072 C CA . GLN A 1 138 ? 15.893 3.618 -20.458 1.00 97.81 138 GLN A CA 1
ATOM 1073 C C . GLN A 1 138 ? 16.652 3.765 -19.130 1.00 97.81 138 GLN A C 1
ATOM 1075 O O . GLN A 1 138 ? 16.057 3.675 -18.047 1.00 97.81 138 GLN A O 1
ATOM 1080 N N . ASP A 1 139 ? 17.951 4.052 -19.198 1.00 96.56 139 ASP A N 1
ATOM 1081 C CA . ASP A 1 139 ? 18.795 4.269 -18.026 1.00 96.56 139 ASP A CA 1
ATOM 1082 C C . ASP A 1 139 ? 18.386 5.517 -17.240 1.00 96.56 139 ASP A C 1
ATOM 1084 O O . ASP A 1 139 ? 18.308 5.479 -16.005 1.00 96.56 139 ASP A O 1
ATOM 1088 N N . MET A 1 140 ? 18.050 6.606 -17.933 1.00 97.62 140 MET A N 1
ATOM 1089 C CA . MET A 1 140 ? 17.567 7.836 -17.306 1.00 97.62 140 MET A CA 1
ATOM 1090 C C . MET A 1 140 ? 16.247 7.628 -16.558 1.00 97.62 140 MET A C 1
ATOM 1092 O O . MET A 1 140 ? 16.104 8.114 -15.433 1.00 97.62 140 MET A O 1
ATOM 1096 N N . LEU A 1 141 ? 15.305 6.866 -17.119 1.00 96.94 141 LEU A N 1
ATOM 1097 C CA . LEU A 1 141 ? 14.049 6.525 -16.443 1.00 96.94 141 LEU A CA 1
ATOM 1098 C C . LEU A 1 141 ? 14.294 5.692 -15.180 1.00 96.94 141 LEU A C 1
ATOM 1100 O O . LEU A 1 141 ? 13.750 6.002 -14.114 1.00 96.94 141 LEU A O 1
ATOM 1104 N N . ARG A 1 142 ? 15.167 4.680 -15.256 1.00 94.75 142 ARG A N 1
ATOM 1105 C CA . ARG A 1 142 ? 15.540 3.871 -14.083 1.00 94.75 142 ARG A CA 1
ATOM 1106 C C . ARG A 1 142 ? 16.244 4.705 -13.018 1.00 94.75 142 ARG A C 1
ATOM 1108 O O . ARG A 1 142 ? 16.011 4.499 -11.825 1.00 94.75 142 ARG A O 1
ATOM 1115 N N . LEU A 1 143 ? 17.110 5.634 -13.421 1.00 95.00 143 LEU A N 1
ATOM 1116 C CA . LEU A 1 143 ? 17.798 6.537 -12.503 1.00 95.00 143 LEU A CA 1
ATOM 1117 C C . LEU A 1 143 ? 16.813 7.487 -11.813 1.00 95.00 143 LEU A C 1
ATOM 1119 O O . LEU A 1 143 ? 16.885 7.647 -10.593 1.00 95.00 143 LEU A O 1
ATOM 1123 N N . ALA A 1 144 ? 15.868 8.058 -12.563 1.00 96.12 144 ALA A N 1
ATOM 1124 C CA . ALA A 1 144 ? 14.814 8.908 -12.019 1.00 96.12 144 ALA A CA 1
ATOM 1125 C C . ALA A 1 144 ? 13.946 8.150 -11.001 1.00 96.12 144 ALA A C 1
ATOM 1127 O O . ALA A 1 144 ? 13.714 8.656 -9.903 1.00 96.12 144 ALA A O 1
ATOM 1128 N N . GLY A 1 145 ? 13.547 6.911 -11.312 1.00 94.44 145 GLY A N 1
ATOM 1129 C CA . GLY A 1 145 ? 12.820 6.046 -10.378 1.00 94.44 145 GLY A CA 1
ATOM 1130 C C . GLY A 1 145 ? 13.603 5.798 -9.086 1.00 94.44 145 GLY A C 1
ATOM 1131 O O . GLY A 1 145 ? 13.093 6.031 -7.991 1.00 94.44 145 GLY A O 1
ATOM 1132 N N . LYS A 1 146 ? 14.888 5.430 -9.191 1.00 92.19 146 LYS A N 1
ATOM 1133 C CA . LYS A 1 146 ? 15.766 5.248 -8.021 1.00 92.19 146 LYS A CA 1
ATOM 1134 C C . LYS A 1 146 ? 15.875 6.514 -7.169 1.00 92.19 146 LYS A C 1
ATOM 1136 O O . LYS A 1 146 ? 15.801 6.419 -5.946 1.00 92.19 146 LYS A O 1
ATOM 1141 N N . LEU A 1 147 ? 16.050 7.683 -7.788 1.00 94.12 147 LEU A N 1
ATOM 1142 C CA . LEU A 1 147 ? 16.122 8.955 -7.066 1.00 94.12 147 LEU A CA 1
ATOM 1143 C C . LEU A 1 147 ? 14.801 9.264 -6.350 1.00 94.12 147 LEU A C 1
ATOM 1145 O O . LEU A 1 147 ? 14.818 9.626 -5.176 1.00 94.12 147 LEU A O 1
ATOM 1149 N N . SER A 1 148 ? 13.666 9.041 -7.012 1.00 94.50 148 SER A N 1
ATOM 1150 C CA . SER A 1 148 ? 12.343 9.256 -6.420 1.00 94.50 148 SER A CA 1
ATOM 1151 C C . SER A 1 148 ? 12.072 8.322 -5.230 1.00 94.50 148 SER A C 1
ATOM 1153 O O . SER A 1 148 ? 11.535 8.756 -4.207 1.00 94.50 148 SER A O 1
ATOM 1155 N N . VAL A 1 149 ? 12.551 7.072 -5.272 1.00 91.94 149 VAL A N 1
ATOM 1156 C CA . VAL A 1 149 ? 12.543 6.180 -4.096 1.00 91.94 149 VAL A CA 1
ATOM 1157 C C . VAL A 1 149 ? 13.334 6.788 -2.934 1.00 91.94 149 VAL A C 1
ATOM 1159 O O . VAL A 1 149 ? 12.851 6.787 -1.803 1.00 91.94 149 VAL A O 1
ATOM 1162 N N . PHE A 1 150 ? 14.530 7.334 -3.183 1.00 89.81 150 PHE A N 1
ATOM 1163 C CA . PHE A 1 150 ? 15.309 7.992 -2.128 1.00 89.81 150 PHE A CA 1
ATOM 1164 C C . PHE A 1 150 ? 14.585 9.211 -1.545 1.00 89.81 150 PHE A C 1
ATOM 1166 O O . PHE A 1 150 ? 14.561 9.377 -0.325 1.00 89.81 150 PHE A O 1
ATOM 1173 N N . GLU A 1 151 ? 13.968 10.043 -2.383 1.00 89.94 151 GLU A N 1
ATOM 1174 C CA . GLU A 1 151 ? 13.220 11.222 -1.932 1.00 89.94 151 GLU A CA 1
ATOM 1175 C C . GLU A 1 151 ? 11.996 10.845 -1.092 1.00 89.94 151 GLU A C 1
ATOM 1177 O O . GLU A 1 151 ? 11.791 11.391 -0.005 1.00 89.94 151 GLU A O 1
ATOM 1182 N N . THR A 1 152 ? 11.208 9.873 -1.551 1.00 88.19 152 THR A N 1
ATOM 1183 C CA . THR A 1 152 ? 10.012 9.401 -0.837 1.00 88.19 152 THR A CA 1
ATOM 1184 C C . THR A 1 152 ? 10.365 8.710 0.478 1.00 88.19 152 THR A C 1
ATOM 1186 O O . THR A 1 152 ? 9.694 8.941 1.487 1.00 88.19 152 THR A O 1
ATOM 1189 N N . TRP A 1 153 ? 11.472 7.963 0.528 1.00 86.19 153 TRP A N 1
ATOM 1190 C CA . TRP A 1 153 ? 12.003 7.398 1.770 1.00 86.19 153 TRP A CA 1
ATOM 1191 C C . TRP A 1 153 ? 12.411 8.476 2.785 1.00 86.19 153 TRP A C 1
ATOM 1193 O O . TRP A 1 153 ? 12.091 8.375 3.973 1.00 86.19 153 TRP A O 1
ATOM 1203 N N . LEU A 1 154 ? 13.098 9.530 2.331 1.00 84.94 154 LEU A N 1
ATOM 1204 C CA . LEU A 1 154 ? 13.475 10.654 3.192 1.00 84.94 154 LEU A CA 1
ATOM 1205 C C . LEU A 1 154 ? 12.233 11.382 3.722 1.00 84.94 154 LEU A C 1
ATOM 1207 O O . LEU A 1 154 ? 12.152 11.666 4.919 1.00 84.94 154 LEU A O 1
ATOM 1211 N N . ALA A 1 155 ? 11.254 11.642 2.854 1.00 80.31 155 ALA A N 1
ATOM 1212 C CA . ALA A 1 155 ? 10.015 12.319 3.221 1.00 80.31 155 ALA A CA 1
ATOM 1213 C C . ALA A 1 155 ? 9.215 11.532 4.275 1.00 80.31 155 ALA A C 1
ATOM 1215 O O . ALA A 1 155 ? 8.851 12.085 5.316 1.00 80.31 155 ALA A O 1
ATOM 1216 N N . SER A 1 156 ? 9.006 10.233 4.048 1.00 74.56 156 SER A N 1
ATOM 1217 C CA . SER A 1 156 ? 8.263 9.348 4.960 1.00 74.56 156 SER A CA 1
ATOM 1218 C C . SER A 1 156 ? 8.970 9.159 6.313 1.00 74.56 156 SER A C 1
ATOM 1220 O O . SER A 1 156 ? 8.326 9.169 7.369 1.00 74.56 156 SER A O 1
ATOM 1222 N N . SER A 1 157 ? 10.305 9.083 6.319 1.00 69.25 157 SER A N 1
ATOM 1223 C CA . SER A 1 157 ? 11.104 8.957 7.548 1.00 69.25 157 SER A CA 1
ATOM 1224 C C . SER A 1 157 ? 11.070 10.221 8.419 1.00 69.25 157 SER A C 1
ATOM 1226 O O . SER A 1 157 ? 10.990 10.134 9.648 1.00 69.25 157 SER A O 1
ATOM 1228 N N . LEU A 1 158 ? 11.114 11.408 7.802 1.00 61.50 158 LEU A N 1
ATOM 1229 C CA . LEU A 1 158 ? 11.142 12.688 8.517 1.00 61.50 158 LEU A CA 1
ATOM 1230 C C . LEU A 1 158 ? 9.769 13.074 9.084 1.00 61.50 158 LEU A C 1
ATOM 1232 O O . LEU A 1 158 ? 9.692 13.539 10.226 1.00 61.50 158 LEU A O 1
ATOM 1236 N N . LEU A 1 159 ? 8.681 12.850 8.337 1.00 57.53 159 LEU A N 1
ATOM 1237 C CA . LEU A 1 159 ? 7.332 13.197 8.798 1.00 57.53 159 LEU A CA 1
ATOM 1238 C C . LEU A 1 159 ? 6.874 12.331 9.973 1.00 57.53 159 LEU A C 1
ATOM 1240 O O . LEU A 1 159 ? 6.314 12.857 10.937 1.00 57.53 159 LEU A O 1
ATOM 1244 N N . THR A 1 160 ? 7.169 11.028 9.932 1.00 55.72 160 THR A N 1
ATOM 1245 C CA . THR A 1 160 ? 6.862 10.104 11.035 1.00 55.72 160 THR A CA 1
ATOM 1246 C C . THR A 1 160 ? 7.509 10.587 12.336 1.00 55.72 160 THR A C 1
ATOM 1248 O O . THR A 1 160 ? 6.856 10.663 13.379 1.00 55.72 160 THR A O 1
ATOM 1251 N N . TRP A 1 161 ? 8.773 11.017 12.269 1.00 55.72 161 TRP A N 1
ATOM 1252 C CA . TRP A 1 161 ? 9.483 11.602 13.407 1.00 55.72 161 TRP A CA 1
ATOM 1253 C C . TRP A 1 161 ? 8.831 12.889 13.922 1.00 55.72 161 TRP A C 1
ATOM 1255 O O . TRP A 1 161 ? 8.706 13.079 15.134 1.00 55.72 161 TRP A O 1
ATOM 1265 N N . MET A 1 162 ? 8.396 13.776 13.025 1.00 56.09 162 MET A N 1
ATOM 1266 C CA . MET A 1 162 ? 7.741 15.030 13.406 1.00 56.09 162 MET A CA 1
ATOM 1267 C C . MET A 1 162 ? 6.376 14.795 14.066 1.00 56.09 162 MET A C 1
ATOM 1269 O O . MET A 1 162 ? 6.090 15.437 15.077 1.00 56.09 162 MET A O 1
ATOM 1273 N N . LEU A 1 163 ? 5.570 13.858 13.555 1.00 57.59 163 LEU A N 1
ATOM 1274 C CA . LEU A 1 163 ? 4.268 13.490 14.124 1.00 57.59 163 LEU A CA 1
ATOM 1275 C C . LEU A 1 163 ? 4.410 12.846 15.506 1.00 57.59 163 LEU A C 1
ATOM 1277 O O . LEU A 1 163 ? 3.766 13.298 16.453 1.00 57.59 163 LEU A O 1
ATOM 1281 N N . ILE A 1 164 ? 5.314 11.870 15.656 1.00 59.81 164 ILE A N 1
ATOM 1282 C CA . ILE A 1 164 ? 5.623 11.254 16.957 1.00 59.81 164 ILE A CA 1
ATOM 1283 C C . ILE A 1 164 ? 6.043 12.336 17.954 1.00 59.81 164 ILE A C 1
ATOM 1285 O O . ILE A 1 164 ? 5.509 12.410 19.061 1.00 59.81 164 ILE A O 1
ATOM 1289 N N . ARG A 1 165 ? 6.943 13.239 17.550 1.00 53.28 165 ARG A N 1
ATOM 1290 C CA . ARG A 1 165 ? 7.387 14.345 18.403 1.00 53.28 165 ARG A CA 1
ATOM 1291 C C . ARG A 1 165 ? 6.236 15.283 18.769 1.00 53.28 165 ARG A C 1
ATOM 1293 O O . ARG A 1 165 ? 6.182 15.738 19.908 1.00 53.28 165 ARG A O 1
ATOM 1300 N N . HIS A 1 166 ? 5.315 15.567 17.850 1.00 56.28 166 HIS A N 1
ATOM 1301 C CA . HIS A 1 166 ? 4.153 16.415 18.117 1.00 56.28 166 HIS A CA 1
ATOM 1302 C C . HIS A 1 166 ? 3.185 15.768 19.119 1.00 56.28 166 HIS A C 1
ATOM 1304 O O . HIS A 1 166 ? 2.796 16.421 20.086 1.00 56.28 166 HIS A O 1
ATOM 1310 N N . CYS A 1 167 ? 2.873 14.477 18.967 1.00 53.53 167 CYS A N 1
ATOM 1311 C CA . CYS A 1 167 ? 2.066 13.721 19.930 1.00 53.53 167 CYS A CA 1
ATOM 1312 C C . CYS A 1 167 ? 2.733 13.649 21.315 1.00 53.53 167 CYS A C 1
ATOM 1314 O O . CYS A 1 167 ? 2.076 13.895 22.326 1.00 53.53 167 CYS A O 1
ATOM 1316 N N . LEU A 1 168 ? 4.047 13.399 21.381 1.00 47.97 168 LEU A N 1
ATOM 1317 C CA . LEU A 1 168 ? 4.807 13.427 22.639 1.00 47.97 168 LEU A CA 1
ATOM 1318 C C . LEU A 1 168 ? 4.800 14.819 23.298 1.00 47.97 168 LEU A C 1
ATOM 1320 O O . LEU A 1 168 ? 4.667 14.935 24.517 1.00 47.97 168 LEU A O 1
ATOM 1324 N N . MET A 1 169 ? 4.900 15.892 22.512 1.00 49.94 169 MET A N 1
ATOM 1325 C CA . MET A 1 169 ? 4.801 17.263 23.028 1.00 49.94 169 MET A CA 1
ATOM 1326 C C . MET A 1 169 ? 3.384 17.615 23.510 1.00 49.94 169 MET A C 1
ATOM 1328 O O . MET A 1 169 ? 3.246 18.371 24.469 1.00 49.94 169 MET A O 1
ATOM 1332 N N . ALA A 1 170 ? 2.335 17.066 22.894 1.00 55.50 170 ALA A N 1
ATOM 1333 C CA . ALA A 1 170 ? 0.956 17.251 23.346 1.00 55.50 170 ALA A CA 1
ATOM 1334 C C . ALA A 1 170 ? 0.685 16.536 24.685 1.00 55.50 170 ALA A C 1
ATOM 1336 O O . ALA A 1 170 ? 0.111 17.135 25.591 1.00 55.50 170 ALA A O 1
ATOM 1337 N N . LEU A 1 171 ? 1.180 15.304 24.851 1.00 46.25 171 LEU A N 1
ATOM 1338 C CA . LEU A 1 171 ? 1.016 14.505 26.076 1.00 46.25 171 LEU A CA 1
ATOM 1339 C C . LEU A 1 171 ? 1.803 15.051 27.279 1.00 46.25 171 LEU A C 1
ATOM 1341 O O . LEU A 1 171 ? 1.418 14.848 28.428 1.00 46.25 171 LEU A O 1
ATOM 1345 N N . THR A 1 172 ? 2.896 15.776 27.037 1.00 49.62 172 THR A N 1
ATOM 1346 C CA . THR A 1 172 ? 3.686 16.417 28.105 1.00 49.62 172 THR A CA 1
ATOM 1347 C C . THR A 1 172 ? 3.144 17.778 28.543 1.00 49.62 172 THR A C 1
ATOM 1349 O O . THR A 1 172 ? 3.515 18.264 29.609 1.00 49.62 172 THR A O 1
ATOM 1352 N N . ARG A 1 173 ? 2.230 18.386 27.775 1.00 49.06 173 ARG A N 1
ATOM 1353 C CA . ARG A 1 173 ? 1.564 19.649 28.140 1.00 49.06 173 ARG A CA 1
ATOM 1354 C C . ARG A 1 173 ? 0.296 19.468 28.973 1.00 49.06 173 ARG A C 1
ATOM 1356 O O . ARG A 1 173 ? -0.161 20.440 29.555 1.00 49.06 173 ARG A O 1
ATOM 1363 N N . SER A 1 174 ? -0.245 18.255 29.081 1.00 46.72 174 SER A N 1
ATOM 1364 C CA . SER A 1 174 ? -1.421 17.944 29.910 1.00 46.72 174 SER A CA 1
ATOM 1365 C C . SER A 1 174 ? -1.084 17.570 31.364 1.00 46.72 174 SER A C 1
ATOM 1367 O O . SER A 1 174 ? -1.929 17.012 32.056 1.00 46.72 174 SER A O 1
ATOM 1369 N N . SER A 1 175 ? 0.146 17.838 31.822 1.00 44.62 175 SER A N 1
ATOM 1370 C CA . SER A 1 175 ? 0.627 17.514 33.181 1.00 44.62 175 SER A CA 1
ATOM 1371 C C . SER A 1 175 ? 1.059 18.745 34.001 1.00 44.62 175 SER A C 1
ATOM 1373 O O . SER A 1 175 ? 1.872 18.607 34.914 1.00 44.62 175 SER A O 1
ATOM 1375 N N . ILE A 1 176 ? 0.546 19.941 33.683 1.00 41.62 176 ILE A N 1
ATOM 1376 C CA . ILE A 1 176 ? 0.714 21.168 34.487 1.00 41.62 176 ILE A CA 1
ATOM 1377 C C . ILE A 1 176 ? -0.648 21.828 34.675 1.00 41.62 176 ILE A C 1
ATOM 1379 O O . ILE A 1 176 ? -1.378 21.924 33.663 1.00 41.62 176 ILE A O 1
#